Protein AF-A0A804RTF3-F1 (afdb_monomer_lite)

Sequence (160 aa):
MLAKKGEQFIDVPYVVKGMDVSFSGILSFIEAAAIEKLKNNECTPADLCYSLQETIFAMLVEITERAMAHCDSKDVLIVGGVGCNEHNGAMIAYTGLLAYAHGMTTPLEESTFTQRFRTDEVHAIWREKEMPVLNNTHSDAIAEVSIDEASMATPIVIDY

pLDDT: mean 78.48, std 22.34, range [24.78, 96.56]

Radius of gyration: 22.58 Å; chains: 1; bounding box: 49×61×54 Å

Foldseek 3Di:
DLLVPADDADDFDQADDQLDGDDPVRVVVLVVCCVPCVVVVVGDPNNSVNNVVVSVLVNVLVSVVSLCVVLVNPDDDQDDPCSPPPVSVVSNVVVNVVCVVVPDDDDPVRDDDDPPDDPVPDPPPVVDPPDPPPDDDDDDDDDDDDPPDPDDDDDDDDDD

Secondary structure (DSSP, 8-state):
-GGGG----------EETTEE--HHHHHHHHHHHHHHHHTTSS-HHHHHHHHHHHHHHHHHHHHHHHHHHHT-------HHHHT-HHHHHHHHHHHHHHHHTT----TTT----TT--GGGS--GGG---------------------------------

Organism: Zea mays (NCBI:txid4577)

Structure (mmCIF, N/CA/C/O backbone):
data_AF-A0A804RTF3-F1
#
_entry.id   AF-A0A804RTF3-F1
#
loop_
_atom_site.group_PDB
_atom_site.id
_atom_site.type_symbol
_atom_site.label_atom_id
_atom_site.label_alt_id
_atom_site.label_comp_id
_atom_site.label_asym_id
_atom_site.label_entity_id
_atom_site.label_seq_id
_atom_site.pdbx_PDB_ins_code
_atom_site.Cartn_x
_atom_site.Cartn_y
_atom_site.Cartn_z
_atom_site.occupancy
_atom_site.B_iso_or_equiv
_atom_site.auth_seq_id
_atom_site.auth_comp_id
_atom_site.auth_asym_id
_atom_site.auth_atom_id
_atom_site.pdbx_PDB_model_num
ATOM 1 N N . MET A 1 1 ? 1.009 -2.766 17.269 1.00 80.62 1 MET A N 1
ATOM 2 C CA . MET A 1 1 ? -0.013 -2.577 16.216 1.00 80.62 1 MET A CA 1
ATOM 3 C C . MET A 1 1 ? -0.962 -3.769 16.254 1.00 80.62 1 MET A C 1
ATOM 5 O O . MET A 1 1 ? -0.460 -4.880 16.367 1.00 80.62 1 MET A O 1
ATOM 9 N N . LEU A 1 2 ? -2.285 -3.556 16.248 1.00 90.81 2 LEU A N 1
ATOM 10 C CA . LEU A 1 2 ? -3.283 -4.634 16.391 1.00 90.81 2 LEU A CA 1
ATOM 11 C C . LEU A 1 2 ? -3.264 -5.611 15.204 1.00 90.81 2 LEU A C 1
ATOM 13 O O . LEU A 1 2 ? -3.353 -6.812 15.420 1.00 90.81 2 LEU A O 1
ATOM 17 N N . ALA A 1 3 ? -3.034 -5.094 13.995 1.00 92.38 3 ALA A N 1
ATOM 18 C CA . ALA A 1 3 ? -2.920 -5.868 12.760 1.00 92.38 3 ALA A CA 1
ATOM 19 C C . ALA A 1 3 ? -1.884 -7.009 12.821 1.00 92.38 3 ALA A C 1
ATOM 21 O O . ALA A 1 3 ? -2.111 -8.062 12.249 1.00 92.38 3 ALA A O 1
ATOM 22 N N . LYS A 1 4 ? -0.801 -6.871 13.606 1.00 93.00 4 LYS A N 1
ATOM 23 C CA . LYS A 1 4 ? 0.202 -7.943 13.795 1.00 93.00 4 LYS A CA 1
ATOM 24 C C . LYS A 1 4 ? -0.354 -9.210 14.474 1.00 93.00 4 LYS A C 1
ATOM 26 O O . LYS A 1 4 ? 0.358 -10.200 14.559 1.00 93.00 4 LYS A O 1
ATOM 31 N N . LYS A 1 5 ? -1.564 -9.151 15.039 1.00 95.12 5 LYS A N 1
ATOM 32 C CA . LYS A 1 5 ? -2.253 -10.288 15.669 1.00 95.12 5 LYS A CA 1
ATOM 33 C C . LYS A 1 5 ? -3.339 -10.895 14.773 1.00 95.12 5 LYS A C 1
ATOM 35 O O . LYS A 1 5 ? -4.014 -11.806 15.233 1.00 95.12 5 LYS A O 1
ATOM 40 N N . GLY A 1 6 ? -3.568 -10.337 13.582 1.00 93.69 6 GLY A N 1
ATOM 41 C CA . GLY A 1 6 ? 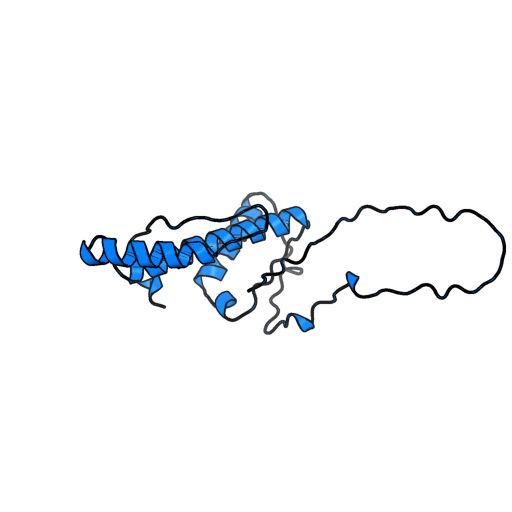-4.490 -10.922 12.615 1.00 93.69 6 GLY A CA 1
ATOM 42 C C . GLY A 1 6 ? -3.879 -12.178 12.003 1.00 93.69 6 GLY A C 1
ATOM 43 O O . GLY A 1 6 ? -2.676 -12.224 11.752 1.00 93.69 6 GLY A O 1
ATOM 44 N N . GLU A 1 7 ? -4.707 -13.189 11.794 1.00 93.69 7 GLU A N 1
ATOM 45 C CA . GLU A 1 7 ? -4.335 -14.486 11.218 1.00 93.69 7 GLU A CA 1
ATOM 46 C C . GLU A 1 7 ? -5.136 -14.779 9.945 1.00 93.69 7 GLU A C 1
ATOM 48 O O . GLU A 1 7 ? -4.680 -15.523 9.077 1.00 93.69 7 GLU A O 1
ATOM 53 N N . GLN A 1 8 ? -6.321 -14.177 9.814 1.00 93.81 8 GLN A N 1
ATOM 54 C CA . GLN A 1 8 ? -7.202 -14.343 8.669 1.00 93.81 8 GLN A CA 1
ATOM 55 C C . GLN A 1 8 ? -7.246 -13.069 7.824 1.00 93.81 8 GLN A C 1
ATOM 57 O O . GLN A 1 8 ? -7.522 -11.978 8.324 1.00 93.81 8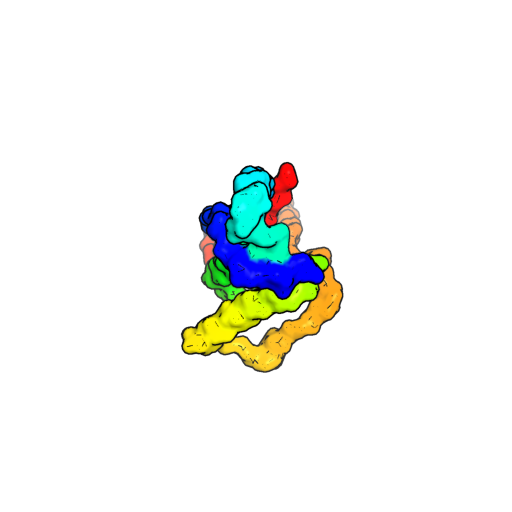 GLN A O 1
ATOM 62 N N . PHE A 1 9 ? -7.028 -13.225 6.518 1.00 95.50 9 PHE A N 1
ATOM 63 C CA . PHE A 1 9 ? -7.283 -12.172 5.543 1.00 95.50 9 PHE A CA 1
ATOM 64 C C . PHE A 1 9 ? -8.757 -12.187 5.116 1.00 95.50 9 PHE A C 1
ATOM 66 O O . PHE A 1 9 ? -9.309 -13.236 4.780 1.00 95.50 9 PHE A O 1
ATOM 73 N N . ILE A 1 10 ? -9.385 -11.018 5.137 1.00 93.62 10 ILE A N 1
ATOM 74 C CA . ILE A 1 10 ? -10.760 -10.758 4.718 1.00 93.62 10 ILE A CA 1
ATOM 75 C C . ILE A 1 10 ? -10.679 -9.864 3.488 1.00 93.62 10 ILE A C 1
ATOM 77 O O . ILE A 1 10 ? -10.020 -8.830 3.529 1.00 93.62 10 ILE A O 1
ATOM 81 N N . ASP A 1 11 ? -11.383 -10.222 2.420 1.00 94.75 11 ASP A N 1
ATOM 82 C CA . ASP A 1 11 ? -11.388 -9.405 1.210 1.00 94.75 11 ASP A CA 1
ATOM 83 C C . ASP A 1 11 ? -11.969 -8.013 1.496 1.00 94.75 11 ASP A C 1
ATOM 85 O O . ASP A 1 11 ? -13.125 -7.863 1.904 1.00 94.75 11 ASP A O 1
ATOM 89 N N . VAL A 1 12 ? -11.147 -6.987 1.283 1.00 95.44 12 VAL A N 1
ATOM 90 C CA . VAL A 1 12 ? -11.504 -5.569 1.387 1.00 95.44 12 VAL A CA 1
ATOM 91 C C . VAL A 1 12 ? -11.510 -4.974 -0.029 1.00 95.44 12 VAL A C 1
ATOM 93 O O . VAL A 1 12 ? -10.686 -5.377 -0.852 1.00 95.44 12 VAL A O 1
ATOM 96 N N . PRO A 1 13 ? -12.412 -4.025 -0.358 1.00 95.38 13 PRO A N 1
ATOM 97 C CA . PRO A 1 13 ? -12.447 -3.393 -1.670 1.00 95.38 13 PRO A CA 1
ATOM 98 C C . PRO A 1 13 ? -11.086 -2.836 -2.088 1.00 95.38 13 PRO A C 1
ATOM 100 O O . PRO A 1 13 ? -10.514 -1.981 -1.414 1.00 95.38 13 PRO A O 1
ATOM 103 N N . TYR A 1 14 ? -10.611 -3.303 -3.238 1.00 95.94 14 TYR A N 1
ATOM 104 C CA . TYR A 1 14 ? -9.367 -2.862 -3.849 1.00 95.94 14 TYR A CA 1
ATOM 105 C C . TYR A 1 14 ? -9.673 -1.779 -4.887 1.00 95.94 14 TYR A C 1
ATOM 107 O O . TYR A 1 14 ? -10.187 -2.073 -5.969 1.00 95.94 14 TYR A O 1
ATOM 115 N N . VAL A 1 15 ? -9.438 -0.511 -4.542 1.00 93.62 15 VAL A N 1
ATOM 116 C CA . VAL A 1 15 ? -9.906 0.636 -5.337 1.00 93.62 15 VAL A CA 1
ATOM 117 C C . VAL A 1 15 ? -8.729 1.439 -5.881 1.00 93.62 15 VAL A C 1
ATOM 119 O O . VAL A 1 15 ? -8.432 2.532 -5.400 1.00 93.62 15 VAL A O 1
ATOM 122 N N . VAL A 1 16 ? -8.093 0.890 -6.918 1.00 95.56 16 VAL A N 1
ATOM 123 C CA . VAL A 1 16 ? -7.020 1.543 -7.683 1.00 95.56 16 VAL A CA 1
ATOM 124 C C . VAL A 1 16 ? -7.503 1.845 -9.098 1.00 95.56 16 VAL A C 1
ATOM 126 O O . VAL A 1 16 ? -8.046 0.977 -9.785 1.00 95.56 16 VAL A O 1
ATOM 129 N N . LYS A 1 17 ? -7.310 3.088 -9.549 1.00 93.38 17 LYS A N 1
ATOM 130 C CA . LYS A 1 17 ? -7.628 3.539 -10.911 1.00 93.38 17 LYS A CA 1
ATOM 131 C C . LYS A 1 17 ? -6.452 4.316 -11.489 1.00 93.38 17 LYS A C 1
ATOM 133 O O . LYS A 1 17 ? -6.321 5.520 -11.290 1.00 93.38 17 LYS A O 1
ATOM 138 N N . GLY A 1 18 ? -5.596 3.625 -12.237 1.00 92.06 18 GLY A N 1
ATOM 139 C CA . GLY A 1 18 ? -4.357 4.217 -12.740 1.00 92.06 18 GLY A CA 1
ATOM 140 C C . GLY A 1 18 ? -3.418 4.541 -11.579 1.00 92.06 18 GLY A C 1
ATOM 141 O O . GLY A 1 18 ? -2.942 3.625 -10.915 1.00 92.06 18 GLY A O 1
ATOM 142 N N . MET A 1 19 ? -3.187 5.832 -11.340 1.00 92.62 19 MET A N 1
ATOM 143 C CA . MET A 1 19 ? -2.375 6.344 -10.226 1.00 92.62 19 MET A CA 1
ATOM 144 C C . MET A 1 19 ? -3.218 6.841 -9.040 1.00 92.62 19 MET A C 1
ATOM 146 O O . MET A 1 19 ? -2.662 7.337 -8.068 1.00 92.62 19 MET A O 1
ATOM 150 N N . ASP A 1 20 ? -4.546 6.728 -9.117 1.00 93.88 20 ASP A N 1
ATOM 151 C CA . ASP A 1 20 ? -5.472 7.191 -8.082 1.00 93.88 20 ASP A CA 1
ATOM 152 C C . ASP A 1 20 ? -5.944 6.043 -7.170 1.00 93.88 20 ASP A C 1
ATOM 154 O O . ASP A 1 20 ? -6.177 4.920 -7.634 1.00 93.88 20 ASP A O 1
ATOM 158 N N . VAL A 1 21 ? -6.119 6.344 -5.878 1.00 93.06 21 VAL A N 1
ATOM 159 C CA . VAL A 1 21 ? -6.628 5.437 -4.832 1.00 93.06 21 VAL A CA 1
ATOM 160 C C . VAL A 1 21 ? -7.783 6.071 -4.080 1.00 93.06 21 VAL A C 1
ATOM 162 O O . VAL A 1 21 ? -7.721 7.231 -3.683 1.00 93.06 21 VAL A O 1
ATOM 165 N N . SER A 1 22 ? -8.809 5.273 -3.780 1.00 92.31 22 SER A N 1
ATOM 166 C CA . SER A 1 22 ? -9.940 5.724 -2.966 1.00 92.31 22 SER A CA 1
ATOM 167 C C . SER A 1 22 ? -10.048 4.951 -1.656 1.00 92.31 22 SER A C 1
ATOM 169 O O . SER A 1 22 ? -10.302 3.748 -1.644 1.00 92.31 22 SER A O 1
ATOM 171 N N . PHE A 1 23 ? -9.915 5.665 -0.537 1.00 90.50 23 PHE A N 1
ATOM 172 C CA . PHE A 1 23 ? -10.024 5.085 0.807 1.00 90.50 23 PHE A CA 1
ATOM 173 C C . PHE A 1 23 ? -11.398 5.284 1.460 1.00 90.50 23 PHE A C 1
ATOM 175 O O . PHE A 1 23 ? -11.735 4.574 2.406 1.00 90.50 23 PHE A O 1
ATOM 182 N N . SER A 1 24 ? -12.214 6.224 0.972 1.00 87.94 24 SER A N 1
ATOM 183 C CA . SER A 1 24 ? -13.469 6.618 1.631 1.00 87.94 24 SER A CA 1
ATOM 184 C C . SER A 1 24 ? -14.474 5.465 1.733 1.00 87.94 24 SER A C 1
ATOM 186 O O . SER A 1 24 ? -15.055 5.242 2.792 1.00 87.94 24 SER A O 1
ATOM 188 N N . GLY A 1 25 ? -14.628 4.674 0.667 1.00 89.69 25 GLY A N 1
ATOM 189 C CA . GLY A 1 25 ? -15.523 3.512 0.655 1.00 89.69 25 GLY A CA 1
ATOM 190 C C . GLY A 1 25 ? -15.022 2.323 1.481 1.00 89.69 25 GLY A C 1
ATOM 191 O O . GLY A 1 25 ? -15.822 1.487 1.903 1.00 89.69 25 GLY A O 1
ATOM 192 N N . ILE A 1 26 ? -13.715 2.251 1.746 1.00 92.81 26 ILE A N 1
ATOM 193 C CA . ILE A 1 26 ? -13.099 1.133 2.470 1.00 92.81 26 ILE A CA 1
ATOM 194 C C . ILE A 1 26 ? -13.488 1.167 3.947 1.00 92.81 26 ILE A C 1
ATOM 196 O O . ILE A 1 26 ? -13.816 0.127 4.515 1.00 92.81 26 ILE A O 1
ATOM 200 N N . LEU A 1 27 ? -13.516 2.355 4.561 1.00 89.81 27 LEU A N 1
ATOM 201 C CA . LEU A 1 27 ? -13.933 2.492 5.955 1.00 89.81 27 LEU A CA 1
ATOM 202 C C . LEU A 1 27 ? -15.380 2.024 6.146 1.00 89.81 27 LEU A C 1
ATOM 204 O O . LEU A 1 27 ? -15.640 1.185 7.003 1.00 89.81 27 LEU A O 1
ATOM 208 N N . SER A 1 28 ? -16.303 2.497 5.302 1.00 93.31 28 SER A N 1
ATOM 209 C CA . SER A 1 28 ? -17.712 2.091 5.369 1.00 93.31 28 SER A CA 1
ATOM 210 C C . SER A 1 28 ? -17.897 0.589 5.144 1.00 93.31 28 SER A C 1
ATOM 212 O O . SER A 1 28 ? -18.715 -0.038 5.816 1.00 93.31 28 SER A O 1
ATOM 214 N N . PHE A 1 29 ? -17.120 -0.004 4.233 1.00 93.69 29 PHE A N 1
ATOM 215 C CA . PHE A 1 29 ? -17.116 -1.451 4.034 1.00 93.69 29 PHE A CA 1
ATOM 216 C C . PHE A 1 29 ? -16.671 -2.194 5.298 1.00 93.69 29 PHE A C 1
ATOM 218 O O . PHE A 1 29 ? -17.338 -3.134 5.725 1.00 93.69 29 PHE A O 1
ATOM 225 N N . ILE A 1 30 ? -15.575 -1.761 5.923 1.00 93.94 30 ILE A N 1
ATOM 226 C CA . ILE A 1 30 ? -15.041 -2.406 7.127 1.00 93.94 30 ILE A CA 1
ATOM 227 C C . ILE A 1 30 ? -15.990 -2.260 8.306 1.00 93.94 30 ILE A C 1
ATOM 229 O O . ILE A 1 30 ? -16.164 -3.218 9.049 1.00 93.94 30 ILE A O 1
ATOM 233 N N . GLU A 1 31 ? -16.625 -1.105 8.482 1.00 92.56 31 GLU A N 1
ATOM 234 C CA . GLU A 1 31 ? -17.621 -0.909 9.537 1.00 92.56 31 GLU A CA 1
ATOM 235 C C . GLU A 1 31 ? -18.812 -1.859 9.366 1.00 92.56 31 GLU A C 1
ATOM 237 O O . GLU A 1 31 ? -19.223 -2.517 10.327 1.00 92.56 31 GLU A O 1
ATOM 242 N N . ALA A 1 32 ? -19.327 -1.996 8.140 1.00 93.06 32 ALA A N 1
ATOM 243 C CA . ALA A 1 32 ? -20.397 -2.942 7.836 1.00 93.06 32 ALA A CA 1
ATOM 244 C C . ALA A 1 32 ? -19.955 -4.396 8.080 1.00 93.06 32 ALA A C 1
ATOM 246 O O . ALA A 1 32 ? -20.642 -5.142 8.784 1.00 93.06 32 ALA A O 1
ATOM 247 N N . ALA A 1 33 ? -18.776 -4.774 7.577 1.00 91.25 33 ALA A N 1
ATOM 248 C CA . ALA A 1 33 ? -18.202 -6.103 7.760 1.00 91.25 33 ALA A CA 1
ATOM 249 C C . ALA A 1 33 ? -17.941 -6.417 9.241 1.00 91.25 33 ALA A C 1
ATOM 251 O O . ALA A 1 33 ? -18.208 -7.529 9.688 1.00 91.25 33 ALA A O 1
ATOM 252 N N . ALA A 1 34 ? -17.479 -5.445 10.030 1.00 93.69 34 ALA A N 1
ATOM 253 C CA . ALA A 1 34 ? -17.237 -5.608 11.457 1.00 93.69 34 ALA A CA 1
ATOM 254 C C . ALA A 1 34 ? -18.533 -5.916 12.217 1.00 93.69 34 ALA A C 1
ATOM 256 O O . ALA A 1 34 ? -18.550 -6.802 13.068 1.00 93.69 34 ALA A O 1
ATOM 257 N N . ILE A 1 35 ? -19.634 -5.226 11.903 1.00 93.31 35 ILE A N 1
ATOM 258 C CA . ILE A 1 35 ? -20.924 -5.452 12.571 1.00 93.31 35 ILE A CA 1
ATOM 259 C C . ILE A 1 35 ? -21.441 -6.870 12.317 1.00 93.31 35 ILE A C 1
ATOM 261 O O . ILE A 1 35 ? -21.991 -7.479 13.233 1.00 93.31 35 ILE A O 1
ATOM 265 N N . GLU A 1 36 ? -21.299 -7.383 11.098 1.00 92.19 36 GLU A N 1
ATOM 266 C CA . GLU A 1 36 ? -21.771 -8.717 10.721 1.00 92.19 36 GLU A CA 1
ATOM 267 C C . GLU A 1 36 ? -20.817 -9.815 11.216 1.00 92.19 36 GLU A C 1
ATOM 269 O O . GLU A 1 36 ? -21.208 -10.691 11.992 1.00 92.19 36 GLU A O 1
ATOM 274 N N . LYS A 1 37 ? -19.537 -9.728 10.843 1.00 92.69 37 LYS A N 1
ATOM 275 C CA . LYS A 1 37 ? -18.553 -10.795 11.055 1.00 92.69 37 LYS A CA 1
ATOM 276 C C . LYS A 1 37 ? -18.104 -10.932 12.503 1.00 92.69 37 LYS A C 1
ATOM 278 O O . LYS A 1 37 ? -17.910 -12.055 12.964 1.00 92.69 37 LYS A O 1
ATOM 283 N N . LEU A 1 38 ? -17.995 -9.829 13.254 1.00 93.00 38 LEU A N 1
ATOM 284 C CA . LEU A 1 38 ? -17.659 -9.914 14.682 1.00 93.00 38 LEU A CA 1
ATOM 285 C C . LEU A 1 38 ? -18.817 -10.505 15.493 1.00 93.00 38 LEU A C 1
ATOM 287 O O . LEU A 1 38 ? -18.575 -11.226 16.456 1.00 93.00 38 LEU A O 1
ATOM 291 N N . LYS A 1 39 ? -20.077 -10.248 15.106 1.00 92.62 39 LYS A N 1
ATOM 292 C CA . LYS A 1 39 ? -21.243 -10.862 15.768 1.00 92.62 39 LYS A CA 1
ATOM 293 C C . LYS A 1 39 ? -21.304 -12.364 15.532 1.00 92.62 39 LYS A C 1
ATOM 295 O O . LYS A 1 39 ? -21.623 -13.108 16.457 1.00 92.62 39 LYS A O 1
ATOM 300 N N . ASN A 1 40 ? -20.972 -12.798 14.321 1.00 92.88 40 ASN A N 1
ATOM 301 C CA . ASN A 1 40 ? -20.951 -14.212 13.962 1.00 92.88 40 ASN A CA 1
ATOM 302 C C . ASN A 1 40 ? -19.676 -14.937 14.437 1.00 92.88 40 ASN A C 1
ATOM 304 O O . ASN A 1 40 ? -19.567 -16.144 14.242 1.00 92.88 40 ASN A O 1
ATOM 308 N N . ASN A 1 41 ? -18.728 -14.232 15.076 1.00 90.44 41 ASN A N 1
ATOM 309 C CA . ASN A 1 41 ? -17.381 -14.726 15.402 1.00 90.44 41 ASN A CA 1
ATOM 310 C C . ASN A 1 41 ? -16.650 -15.321 14.184 1.00 90.44 41 ASN A C 1
ATOM 312 O O . ASN A 1 41 ? -15.866 -16.258 14.318 1.00 90.44 41 ASN A O 1
ATOM 316 N N . GLU A 1 42 ? -16.919 -14.786 12.993 1.00 92.56 42 GLU A N 1
ATOM 317 C CA . GLU A 1 42 ? -16.253 -15.206 11.758 1.00 92.56 42 GLU A CA 1
ATOM 318 C C . GLU A 1 42 ? -14.830 -14.663 11.670 1.00 92.56 42 GLU A C 1
ATOM 320 O O . GLU A 1 42 ? -13.978 -15.298 11.061 1.00 92.56 42 GLU A O 1
ATOM 325 N N . CYS A 1 43 ? -14.583 -13.498 12.272 1.00 92.94 43 CYS A N 1
ATOM 326 C CA . CYS A 1 43 ? -13.270 -12.877 12.324 1.00 92.94 43 CYS A CA 1
ATOM 327 C C . CYS A 1 43 ? -13.052 -12.132 13.641 1.00 92.94 43 CYS A C 1
ATOM 329 O O . CYS A 1 43 ? -13.991 -11.856 14.393 1.00 92.94 43 CYS A O 1
ATOM 331 N N . THR A 1 44 ? -11.805 -11.756 13.908 1.00 94.75 44 THR A N 1
ATOM 332 C CA . THR A 1 44 ? -11.433 -10.899 15.033 1.00 94.75 44 THR A CA 1
ATOM 333 C C . THR A 1 44 ? -11.255 -9.440 14.590 1.00 94.75 44 THR A C 1
ATOM 335 O O . THR A 1 44 ? -11.048 -9.154 13.408 1.00 94.75 44 THR A O 1
ATOM 338 N N . PRO A 1 45 ? -11.263 -8.469 15.524 1.00 94.62 45 PRO A N 1
ATOM 339 C CA . PRO A 1 45 ? -10.882 -7.093 15.203 1.00 94.62 45 PRO A CA 1
ATOM 340 C C . PRO A 1 45 ? -9.449 -6.976 14.661 1.00 94.62 45 PRO A C 1
ATOM 342 O O . PRO A 1 45 ? -9.146 -6.055 13.907 1.00 94.62 45 PRO A O 1
ATOM 345 N N . ALA A 1 46 ? -8.561 -7.903 15.040 1.00 96.31 46 ALA A N 1
ATOM 346 C CA . ALA A 1 46 ? -7.193 -7.929 14.542 1.00 96.31 46 ALA A CA 1
ATOM 347 C C . ALA A 1 46 ? -7.124 -8.352 13.071 1.00 96.31 46 ALA A C 1
ATOM 349 O O . ALA A 1 46 ? -6.375 -7.729 12.322 1.00 96.31 46 ALA A O 1
ATOM 350 N N . ASP A 1 47 ? -7.951 -9.314 12.653 1.00 96.56 47 ASP A N 1
ATOM 351 C CA . ASP A 1 47 ? -8.074 -9.748 11.253 1.00 96.56 47 ASP A CA 1
ATOM 352 C C . ASP A 1 47 ? -8.570 -8.615 10.353 1.00 96.56 47 ASP A C 1
ATOM 354 O O . ASP A 1 47 ? -8.035 -8.400 9.268 1.00 96.56 47 ASP A O 1
ATOM 358 N N . LEU A 1 48 ? -9.533 -7.817 10.828 1.00 95.19 48 LEU A N 1
ATOM 359 C CA . LEU A 1 48 ? -10.008 -6.634 10.101 1.00 95.19 48 LEU A CA 1
ATOM 360 C C . LEU A 1 48 ? -8.894 -5.593 9.926 1.00 95.19 48 LEU A C 1
ATOM 362 O O . LEU A 1 48 ? -8.699 -5.075 8.829 1.00 95.19 48 LEU A O 1
ATOM 366 N N . CYS A 1 49 ? -8.134 -5.299 10.988 1.00 95.25 49 CYS A N 1
ATOM 367 C CA . CYS A 1 49 ? -7.000 -4.377 10.900 1.00 95.25 49 CYS A CA 1
ATOM 368 C C . CYS A 1 49 ? -5.876 -4.904 10.000 1.00 95.25 49 CYS A C 1
ATOM 370 O O . CYS A 1 49 ? -5.259 -4.110 9.296 1.00 95.25 49 CYS A O 1
ATOM 372 N N . TYR A 1 50 ? -5.603 -6.208 10.045 1.00 95.94 50 TYR A N 1
ATOM 373 C CA . TYR A 1 50 ? -4.637 -6.873 9.175 1.00 95.94 50 TYR A CA 1
ATOM 374 C C . TYR A 1 50 ? -5.057 -6.748 7.712 1.00 95.94 50 TYR A C 1
ATOM 376 O O . TYR A 1 50 ? -4.334 -6.170 6.910 1.00 95.94 50 TYR A O 1
ATOM 384 N N . SER A 1 51 ? -6.280 -7.158 7.396 1.00 96.25 51 SER A N 1
ATOM 385 C CA . SER A 1 51 ? -6.827 -7.123 6.038 1.00 96.25 51 SE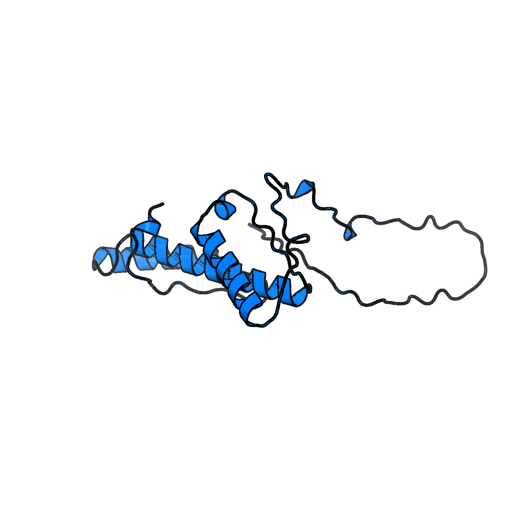R A CA 1
ATOM 386 C C . SER A 1 51 ? -6.845 -5.713 5.447 1.00 96.25 51 SER A C 1
ATOM 388 O O . SER A 1 51 ? -6.467 -5.511 4.294 1.00 96.25 51 SER A O 1
ATOM 390 N N . LEU A 1 52 ? -7.222 -4.718 6.257 1.00 95.25 52 LEU A N 1
ATOM 391 C CA . LEU A 1 52 ? -7.150 -3.306 5.884 1.00 95.25 52 LEU A CA 1
ATOM 392 C C . LEU A 1 52 ? -5.717 -2.870 5.572 1.00 95.25 52 LEU A C 1
ATOM 394 O O . LEU A 1 52 ? -5.482 -2.216 4.560 1.00 95.25 52 LEU A O 1
ATOM 398 N N . GLN A 1 53 ? -4.769 -3.211 6.448 1.00 94.50 53 GLN A N 1
ATOM 399 C CA . GLN A 1 53 ? -3.369 -2.835 6.295 1.00 94.50 53 GLN A CA 1
ATOM 400 C C . GLN A 1 53 ? -2.763 -3.445 5.027 1.00 94.50 53 GLN A C 1
ATOM 402 O O . GLN A 1 53 ? -2.179 -2.706 4.238 1.00 94.50 53 GLN A O 1
ATOM 407 N N . GLU A 1 54 ? -2.940 -4.751 4.818 1.00 95.50 54 GLU A N 1
ATOM 408 C CA . GLU A 1 54 ? -2.449 -5.449 3.626 1.00 95.50 54 GLU A CA 1
ATOM 409 C C . GLU A 1 54 ? -3.041 -4.852 2.353 1.00 95.50 54 GLU A C 1
ATOM 411 O O . GLU A 1 54 ? -2.311 -4.558 1.412 1.00 95.50 54 GLU A O 1
ATOM 416 N N . THR A 1 55 ? -4.356 -4.613 2.340 1.00 95.56 55 THR A N 1
ATOM 417 C CA . THR A 1 55 ? -5.044 -4.064 1.167 1.00 95.56 55 THR A CA 1
ATOM 418 C C . THR A 1 55 ? -4.549 -2.654 0.854 1.00 95.56 55 THR A C 1
ATOM 420 O O . THR A 1 55 ? -4.216 -2.360 -0.290 1.00 95.56 55 THR A O 1
ATOM 423 N N . ILE A 1 56 ? -4.436 -1.779 1.862 1.00 95.12 56 ILE A N 1
ATOM 424 C CA . ILE A 1 56 ? -3.939 -0.411 1.663 1.00 95.12 56 ILE A CA 1
ATOM 425 C C . ILE A 1 56 ? -2.495 -0.413 1.178 1.00 95.12 56 ILE A C 1
ATOM 427 O O . ILE A 1 56 ? -2.177 0.292 0.225 1.00 95.12 56 ILE A O 1
ATOM 431 N N . PHE A 1 57 ? -1.613 -1.182 1.812 1.00 95.06 57 PHE A N 1
ATOM 432 C CA . PHE A 1 57 ? -0.210 -1.198 1.413 1.00 95.06 57 PHE A CA 1
ATOM 433 C C . PHE A 1 57 ? -0.011 -1.838 0.045 1.00 95.06 57 PHE A C 1
ATOM 435 O O . PHE A 1 57 ? 0.791 -1.321 -0.724 1.00 95.06 57 PHE A O 1
ATOM 442 N N . ALA A 1 58 ? -0.780 -2.869 -0.307 1.00 96.06 58 ALA A N 1
ATOM 443 C CA . ALA A 1 58 ? -0.781 -3.423 -1.655 1.00 96.06 58 ALA A CA 1
ATOM 444 C C . ALA A 1 58 ? -1.163 -2.357 -2.694 1.00 96.06 58 ALA A C 1
ATOM 446 O O . ALA A 1 58 ? -0.405 -2.146 -3.634 1.00 96.06 58 ALA A O 1
ATOM 447 N N . MET A 1 59 ? -2.244 -1.597 -2.470 1.00 95.62 59 MET A N 1
ATOM 448 C CA . MET A 1 59 ? -2.634 -0.499 -3.368 1.00 95.62 59 MET A CA 1
ATOM 449 C C . MET A 1 59 ? -1.537 0.570 -3.510 1.00 95.62 59 MET A C 1
ATOM 451 O O . MET A 1 59 ? -1.295 1.074 -4.606 1.00 95.62 59 MET A O 1
ATOM 455 N N . LEU A 1 60 ? -0.854 0.918 -2.413 1.00 93.69 60 LEU A N 1
ATOM 456 C CA . LEU A 1 60 ? 0.238 1.897 -2.432 1.00 93.69 60 LEU A CA 1
ATOM 457 C C . LEU A 1 60 ? 1.471 1.376 -3.174 1.00 93.69 60 LEU A C 1
ATOM 459 O O . LEU A 1 60 ? 2.064 2.120 -3.953 1.00 93.69 60 LEU A O 1
ATOM 463 N N . VAL A 1 61 ? 1.855 0.120 -2.945 1.00 94.81 61 VAL A N 1
ATOM 464 C CA . VAL A 1 61 ? 2.955 -0.547 -3.655 1.00 94.81 61 VAL A CA 1
ATOM 465 C C . VAL A 1 61 ? 2.647 -0.599 -5.149 1.00 94.81 61 VAL A C 1
ATOM 467 O O . VAL A 1 61 ? 3.501 -0.240 -5.949 1.00 94.81 61 VAL A O 1
ATOM 470 N N . GLU A 1 62 ? 1.412 -0.940 -5.513 1.00 95.06 62 GLU A N 1
ATOM 471 C CA . GLU A 1 62 ? 0.946 -1.048 -6.897 1.00 95.06 62 GLU A CA 1
ATOM 472 C C . GLU A 1 62 ? 0.959 0.299 -7.647 1.00 95.06 62 GLU A C 1
ATOM 474 O O . GLU A 1 62 ? 1.324 0.399 -8.818 1.00 95.06 62 GLU A O 1
ATOM 479 N N . ILE A 1 63 ? 0.570 1.389 -6.987 1.00 95.69 63 ILE A N 1
ATOM 480 C CA . ILE A 1 63 ? 0.691 2.725 -7.587 1.00 95.69 63 ILE A CA 1
ATOM 481 C C . ILE A 1 63 ? 2.154 3.149 -7.667 1.00 95.69 63 ILE A C 1
ATOM 483 O O . ILE A 1 63 ? 2.567 3.763 -8.650 1.00 95.69 63 ILE A O 1
ATOM 487 N N . THR A 1 64 ? 2.945 2.808 -6.652 1.00 93.06 64 THR A N 1
ATOM 488 C CA . THR A 1 64 ? 4.366 3.146 -6.598 1.00 93.06 64 THR A CA 1
ATOM 489 C C . THR A 1 64 ? 5.131 2.457 -7.727 1.00 93.06 64 THR A C 1
ATOM 491 O O . THR A 1 64 ? 5.845 3.137 -8.457 1.00 93.06 64 THR A O 1
ATOM 494 N N . GLU A 1 65 ? 4.935 1.152 -7.946 1.00 92.12 65 GLU A N 1
ATOM 495 C CA . GLU A 1 65 ? 5.563 0.423 -9.060 1.00 92.12 65 GLU A CA 1
ATOM 496 C C . GLU A 1 65 ? 5.161 1.015 -10.418 1.00 92.12 65 GLU A C 1
ATOM 498 O O . GLU A 1 65 ? 6.005 1.166 -11.302 1.00 92.12 65 GLU A O 1
ATOM 503 N N . ARG A 1 66 ? 3.896 1.427 -10.580 1.00 93.75 66 ARG A N 1
ATOM 504 C CA . ARG A 1 66 ? 3.430 2.049 -11.824 1.00 93.75 66 ARG A CA 1
ATOM 505 C C . ARG A 1 66 ? 4.043 3.416 -12.044 1.00 93.75 66 ARG A C 1
ATOM 507 O O . ARG A 1 66 ? 4.432 3.723 -13.167 1.00 93.75 66 ARG A O 1
ATOM 514 N N . ALA A 1 67 ? 4.134 4.232 -10.999 1.00 92.31 67 ALA A N 1
ATOM 515 C CA . ALA A 1 67 ? 4.770 5.538 -11.073 1.00 92.31 67 ALA A CA 1
ATOM 516 C C . ALA A 1 67 ? 6.265 5.403 -11.394 1.00 92.31 67 ALA A C 1
ATOM 518 O O . ALA A 1 67 ? 6.765 6.121 -12.255 1.00 92.31 67 ALA A O 1
ATOM 519 N N . MET A 1 68 ? 6.960 4.442 -10.776 1.00 90.44 68 MET A N 1
ATOM 520 C CA . MET A 1 68 ? 8.354 4.134 -11.099 1.00 90.44 68 MET A CA 1
ATOM 521 C C . MET A 1 68 ? 8.517 3.730 -12.563 1.00 90.44 68 MET A C 1
ATOM 523 O O . MET A 1 68 ? 9.356 4.298 -13.253 1.00 90.44 68 MET A O 1
ATOM 527 N N . ALA A 1 69 ? 7.685 2.806 -13.050 1.00 89.94 69 ALA A N 1
ATOM 528 C CA . ALA A 1 69 ? 7.728 2.355 -14.437 1.00 89.94 69 ALA A CA 1
ATOM 529 C C . ALA A 1 69 ? 7.393 3.479 -15.432 1.00 89.94 69 ALA A C 1
ATOM 531 O O . ALA A 1 69 ? 7.959 3.529 -16.519 1.00 89.94 69 ALA A O 1
ATOM 532 N N . HIS A 1 70 ? 6.482 4.386 -15.072 1.00 90.88 70 HIS A N 1
ATOM 533 C CA . HIS A 1 70 ? 6.098 5.511 -15.923 1.00 90.88 70 HIS A CA 1
ATOM 534 C C . HIS A 1 70 ? 7.165 6.611 -15.976 1.00 90.88 70 HIS A C 1
ATOM 536 O O . HIS A 1 70 ? 7.374 7.206 -17.029 1.00 90.88 70 HIS A O 1
ATOM 542 N N . CYS A 1 71 ? 7.840 6.867 -14.856 1.00 87.44 71 CYS A N 1
ATOM 543 C CA . CYS A 1 71 ? 8.862 7.905 -14.735 1.00 87.44 71 CYS A CA 1
ATOM 544 C C . CYS A 1 71 ? 10.293 7.394 -14.984 1.00 87.44 71 CYS A C 1
ATOM 546 O O . CYS A 1 71 ? 11.230 8.161 -14.778 1.00 87.44 71 CYS A O 1
ATOM 548 N N . ASP A 1 72 ? 10.466 6.118 -15.350 1.00 86.88 72 ASP A N 1
ATOM 549 C CA . ASP A 1 72 ? 11.767 5.426 -15.411 1.00 86.88 72 ASP A CA 1
ATOM 550 C C . ASP A 1 72 ? 12.607 5.632 -14.128 1.00 86.88 72 ASP A C 1
ATOM 552 O O . ASP A 1 72 ? 13.825 5.816 -14.152 1.00 86.88 72 ASP A O 1
ATOM 556 N N . SER A 1 73 ? 11.930 5.655 -12.971 1.00 85.00 73 SER A N 1
ATOM 557 C CA . SER A 1 73 ? 12.568 5.868 -11.669 1.00 85.00 73 SER A CA 1
ATOM 558 C C . SER A 1 73 ? 13.041 4.548 -11.082 1.00 85.00 73 SER A C 1
ATOM 560 O O . SER A 1 73 ? 12.280 3.584 -10.997 1.00 85.00 73 SER A O 1
ATOM 562 N N . LYS A 1 74 ? 14.281 4.529 -10.594 1.00 83.25 74 LYS A N 1
ATOM 563 C CA . LYS A 1 74 ? 14.873 3.383 -9.882 1.00 83.25 74 LYS A CA 1
ATOM 564 C C . LYS A 1 74 ? 14.758 3.501 -8.367 1.00 83.25 74 LYS A C 1
ATOM 566 O O . LYS A 1 74 ? 14.917 2.508 -7.662 1.00 83.25 74 LYS A O 1
ATOM 571 N N . ASP A 1 75 ? 14.434 4.698 -7.889 1.00 84.75 75 ASP A N 1
ATOM 572 C CA . ASP A 1 75 ? 14.402 5.024 -6.474 1.00 84.75 75 ASP A CA 1
ATOM 573 C C . ASP A 1 75 ? 12.978 5.316 -6.014 1.00 84.75 75 ASP A C 1
ATOM 575 O O . ASP A 1 75 ? 12.184 5.968 -6.701 1.00 84.75 75 ASP A O 1
ATOM 579 N N . VAL A 1 76 ? 12.677 4.847 -4.805 1.00 85.94 76 VAL A N 1
ATOM 580 C CA . VAL A 1 76 ? 11.462 5.180 -4.062 1.00 85.94 76 VAL A CA 1
ATOM 581 C C . VAL A 1 76 ? 11.869 5.705 -2.708 1.00 85.94 76 VAL A C 1
ATOM 583 O O . VAL A 1 76 ? 12.568 5.044 -1.940 1.00 85.94 76 VAL A O 1
ATOM 586 N N . LEU A 1 77 ? 11.369 6.892 -2.391 1.00 84.75 77 LEU A N 1
ATOM 587 C CA . LEU A 1 77 ? 11.559 7.494 -1.090 1.00 84.75 77 LEU A CA 1
ATOM 588 C C . LEU A 1 77 ? 10.306 7.285 -0.232 1.00 84.75 77 LEU A C 1
ATOM 590 O O . LEU A 1 77 ? 9.266 7.902 -0.455 1.00 84.75 77 LEU A O 1
ATOM 594 N N . ILE A 1 78 ? 10.433 6.454 0.802 1.00 84.75 78 ILE A N 1
ATOM 595 C CA . ILE A 1 78 ? 9.374 6.232 1.788 1.00 84.75 78 ILE A CA 1
ATOM 596 C C . ILE A 1 78 ? 9.554 7.227 2.942 1.00 84.75 78 ILE A C 1
ATOM 598 O O . ILE A 1 78 ? 10.506 7.129 3.717 1.00 84.75 78 ILE A O 1
ATOM 602 N N . VAL A 1 79 ? 8.624 8.173 3.081 1.00 83.69 79 VAL A N 1
ATOM 603 C CA . VAL A 1 79 ? 8.630 9.183 4.156 1.00 83.69 79 VAL A CA 1
ATOM 604 C C . VAL A 1 79 ? 7.374 9.125 5.026 1.00 83.69 79 VAL A C 1
ATOM 606 O O . VAL A 1 79 ? 6.408 8.418 4.742 1.00 83.69 79 VAL A O 1
ATOM 609 N N . GLY A 1 80 ? 7.375 9.916 6.101 1.00 84.00 80 GLY A N 1
ATOM 610 C CA . GLY A 1 80 ? 6.220 10.104 6.977 1.00 84.00 80 GLY A CA 1
ATOM 611 C C . GLY A 1 80 ? 6.052 9.009 8.031 1.00 84.00 80 GLY A C 1
ATOM 612 O O . GLY A 1 80 ? 6.763 8.007 8.057 1.00 84.00 80 GLY A O 1
ATOM 613 N N . GLY A 1 81 ? 5.088 9.205 8.936 1.00 85.50 81 GLY A N 1
ATOM 614 C CA . GLY A 1 81 ? 4.879 8.300 10.073 1.00 85.50 81 GLY A CA 1
ATOM 615 C C . GLY A 1 81 ? 4.505 6.870 9.666 1.00 85.50 81 GLY A C 1
ATOM 616 O O . GLY A 1 81 ? 4.920 5.919 10.324 1.00 85.50 81 GLY A O 1
ATOM 617 N N . VAL A 1 82 ? 3.772 6.707 8.559 1.00 87.31 82 VAL A N 1
ATOM 618 C CA . VAL A 1 82 ? 3.402 5.386 8.015 1.00 87.31 82 VAL A CA 1
ATOM 619 C C . VAL A 1 82 ? 4.591 4.712 7.320 1.00 87.31 82 VAL A C 1
ATOM 621 O O . VAL A 1 82 ? 4.666 3.487 7.293 1.00 87.31 82 VAL A O 1
ATOM 624 N N . GLY A 1 83 ? 5.564 5.486 6.830 1.00 84.00 83 GLY A N 1
ATOM 625 C CA . GLY A 1 83 ? 6.813 4.967 6.272 1.00 84.00 83 GLY A CA 1
ATOM 626 C C . GLY A 1 83 ? 7.675 4.219 7.290 1.00 84.00 83 GLY A C 1
ATOM 627 O O . GLY A 1 83 ? 8.387 3.288 6.933 1.00 84.00 83 GLY A O 1
ATOM 628 N N . CYS A 1 84 ? 7.536 4.548 8.578 1.00 83.56 84 CYS A N 1
ATOM 629 C CA . CYS A 1 84 ? 8.176 3.819 9.675 1.00 83.56 84 CYS A CA 1
ATOM 630 C C . CYS A 1 84 ? 7.530 2.449 9.960 1.00 83.56 84 CYS A C 1
ATOM 632 O O . CYS A 1 84 ? 7.960 1.746 10.875 1.00 83.56 84 CYS A O 1
ATOM 634 N N . ASN A 1 85 ? 6.466 2.074 9.242 1.00 89.19 85 ASN A N 1
ATOM 635 C CA . ASN A 1 85 ? 5.843 0.769 9.386 1.00 89.19 85 ASN A CA 1
ATOM 636 C C . ASN A 1 85 ? 6.705 -0.298 8.700 1.00 89.19 85 ASN A C 1
ATOM 638 O O . ASN A 1 85 ? 6.788 -0.341 7.474 1.00 89.19 85 ASN A O 1
ATOM 642 N N . GLU A 1 86 ? 7.299 -1.180 9.506 1.00 90.06 86 GLU A N 1
ATOM 643 C CA . GLU A 1 86 ? 8.134 -2.303 9.053 1.00 90.06 86 GLU A CA 1
ATOM 644 C C . GLU A 1 86 ? 7.465 -3.130 7.949 1.00 90.06 86 GLU A C 1
ATOM 646 O O . GLU A 1 86 ? 8.140 -3.581 7.030 1.00 90.06 86 GLU A O 1
ATOM 651 N N . HIS A 1 87 ? 6.141 -3.299 8.017 1.00 92.81 87 HIS A N 1
ATOM 652 C CA . HIS A 1 87 ? 5.401 -4.093 7.041 1.00 92.81 87 HIS A CA 1
ATOM 653 C C . HIS A 1 87 ? 5.286 -3.394 5.685 1.00 92.81 87 HIS A C 1
ATOM 655 O O . HIS A 1 87 ? 5.549 -4.003 4.655 1.00 92.81 87 HIS A O 1
ATOM 661 N N . ASN A 1 88 ? 4.998 -2.088 5.684 1.00 90.25 88 ASN A N 1
ATOM 662 C CA . ASN A 1 88 ? 4.999 -1.279 4.461 1.00 90.25 88 ASN A CA 1
ATOM 663 C C . ASN A 1 88 ? 6.380 -1.318 3.787 1.00 90.25 88 ASN A C 1
ATOM 665 O O . ASN A 1 88 ? 6.504 -1.630 2.605 1.00 90.25 88 ASN A O 1
ATOM 669 N N . GLY A 1 89 ? 7.434 -1.070 4.574 1.00 91.19 89 GLY A N 1
ATOM 670 C CA . GLY A 1 89 ? 8.811 -1.132 4.088 1.00 91.19 89 GLY A CA 1
ATOM 671 C C . GLY A 1 89 ? 9.173 -2.506 3.518 1.00 91.19 89 GLY A C 1
ATOM 672 O O . GLY A 1 89 ? 9.811 -2.578 2.472 1.00 91.19 89 GLY A O 1
ATOM 673 N N . ALA A 1 90 ? 8.722 -3.592 4.153 1.00 93.62 90 ALA A N 1
ATOM 674 C CA . ALA A 1 90 ? 8.944 -4.950 3.664 1.00 93.62 90 ALA A CA 1
ATOM 675 C C . ALA A 1 90 ? 8.238 -5.226 2.325 1.00 93.62 90 ALA A C 1
ATOM 677 O O . ALA A 1 90 ? 8.839 -5.843 1.448 1.00 93.62 90 ALA A O 1
ATOM 678 N N . MET A 1 91 ? 7.003 -4.748 2.133 1.00 95.19 91 MET A N 1
ATOM 679 C CA . MET A 1 91 ? 6.277 -4.915 0.865 1.00 95.19 91 MET A CA 1
ATOM 680 C C . MET A 1 91 ? 6.941 -4.143 -0.286 1.00 95.19 91 MET A C 1
ATOM 682 O O . MET A 1 91 ? 7.093 -4.674 -1.389 1.00 95.19 91 MET A O 1
ATOM 686 N N . ILE A 1 92 ? 7.420 -2.924 -0.021 1.00 93.25 92 ILE A N 1
ATOM 687 C CA . ILE A 1 92 ? 8.201 -2.159 -1.004 1.00 93.25 92 ILE A CA 1
ATOM 688 C C . ILE A 1 92 ? 9.529 -2.869 -1.309 1.00 93.25 92 ILE A C 1
ATOM 690 O O . ILE A 1 92 ? 9.881 -3.049 -2.473 1.00 93.25 92 ILE A O 1
ATOM 694 N N . ALA A 1 93 ? 10.241 -3.349 -0.285 1.00 91.81 93 ALA A N 1
ATOM 695 C CA . ALA A 1 93 ? 11.494 -4.083 -0.467 1.00 91.81 93 ALA A CA 1
ATOM 696 C C . ALA A 1 93 ? 11.306 -5.383 -1.267 1.00 91.81 93 ALA A C 1
ATOM 698 O O . ALA A 1 93 ? 12.148 -5.720 -2.099 1.00 91.81 93 ALA A O 1
ATOM 699 N N . TYR A 1 94 ? 10.194 -6.095 -1.062 1.00 94.25 94 TYR A N 1
ATOM 700 C CA . TYR A 1 94 ? 9.847 -7.279 -1.848 1.00 94.25 94 TYR A CA 1
ATOM 701 C C . TYR A 1 94 ? 9.652 -6.941 -3.330 1.00 94.25 94 TYR A C 1
ATOM 703 O O . TYR A 1 94 ? 10.155 -7.654 -4.194 1.00 94.25 94 TYR A O 1
ATOM 711 N N . THR A 1 95 ? 9.006 -5.815 -3.629 1.00 91.38 95 THR A N 1
ATOM 712 C CA . THR A 1 95 ? 8.865 -5.319 -5.007 1.00 91.38 95 THR A CA 1
ATOM 713 C C . THR A 1 95 ? 10.230 -5.005 -5.624 1.00 91.38 95 THR A C 1
ATOM 715 O O . THR A 1 95 ? 10.506 -5.409 -6.752 1.00 91.38 95 THR A O 1
ATOM 718 N N . GLY A 1 96 ? 11.141 -4.395 -4.858 1.00 90.38 96 GLY A N 1
ATOM 719 C CA . GLY A 1 96 ? 12.536 -4.199 -5.271 1.00 90.38 96 GLY A CA 1
ATOM 720 C C . GLY A 1 96 ? 13.286 -5.513 -5.534 1.00 90.38 96 GLY A C 1
ATOM 721 O O . GLY A 1 96 ? 14.033 -5.625 -6.504 1.00 90.38 96 GLY A O 1
ATOM 722 N N . LEU A 1 97 ? 13.046 -6.549 -4.726 1.00 92.19 97 LEU A N 1
ATOM 723 C CA . LEU A 1 97 ? 13.599 -7.886 -4.958 1.00 92.19 97 LEU A CA 1
ATOM 724 C C . LEU A 1 97 ? 13.047 -8.521 -6.244 1.00 92.19 97 LEU A C 1
ATOM 726 O O . LEU A 1 97 ? 13.799 -9.151 -6.989 1.00 92.19 97 LEU A O 1
ATOM 730 N N . LEU A 1 98 ? 11.752 -8.354 -6.525 1.00 92.81 98 LEU A N 1
ATOM 731 C CA . LEU A 1 98 ? 11.147 -8.816 -7.775 1.00 92.81 98 LEU A CA 1
ATOM 732 C C . LEU A 1 98 ? 11.736 -8.084 -8.982 1.00 92.81 98 LEU A C 1
ATOM 734 O O . LEU A 1 98 ? 12.066 -8.731 -9.974 1.00 92.81 98 LEU A O 1
ATOM 738 N N . ALA A 1 99 ? 11.926 -6.769 -8.889 1.00 89.62 99 ALA A N 1
ATOM 739 C CA . ALA A 1 99 ? 12.605 -5.981 -9.911 1.00 89.62 99 ALA A CA 1
ATOM 740 C C . ALA A 1 99 ? 14.031 -6.502 -10.175 1.00 89.62 99 ALA A C 1
ATOM 742 O O . ALA A 1 99 ? 14.409 -6.715 -11.330 1.00 89.62 99 ALA A O 1
ATOM 743 N N . TYR A 1 100 ? 14.780 -6.810 -9.111 1.00 89.62 100 TYR A N 1
ATOM 744 C CA . TYR A 1 100 ? 16.108 -7.417 -9.206 1.00 89.62 100 TYR A CA 1
ATOM 745 C C . TYR A 1 100 ? 16.102 -8.770 -9.916 1.00 89.62 100 TYR A C 1
ATOM 747 O O . TYR A 1 100 ? 16.910 -9.007 -10.816 1.00 89.62 100 TYR A O 1
ATOM 755 N N . ALA A 1 101 ? 15.152 -9.642 -9.575 1.00 94.25 101 ALA A N 1
ATOM 756 C CA . ALA A 1 101 ? 15.005 -10.938 -10.232 1.00 94.25 101 ALA A CA 1
ATOM 757 C C . ALA A 1 101 ? 14.719 -10.817 -11.744 1.00 94.25 101 ALA A C 1
ATOM 759 O O . ALA A 1 101 ? 15.067 -11.721 -12.501 1.00 94.25 101 ALA A O 1
ATOM 760 N N . HIS A 1 102 ? 14.139 -9.697 -12.187 1.00 92.94 102 HIS A N 1
ATOM 761 C CA . HIS A 1 102 ? 13.873 -9.392 -13.596 1.00 92.94 102 HIS A CA 1
ATOM 762 C C . HIS A 1 102 ? 14.974 -8.547 -14.263 1.00 92.94 102 HIS A C 1
ATOM 764 O O . HIS A 1 102 ? 14.785 -8.045 -15.368 1.00 92.94 102 HIS A O 1
ATOM 770 N N . GLY A 1 103 ? 16.144 -8.425 -13.628 1.00 89.50 103 GLY A N 1
ATOM 771 C CA . GLY A 1 103 ? 17.332 -7.800 -14.210 1.00 89.50 103 GLY A CA 1
ATOM 772 C C . GLY A 1 103 ? 17.461 -6.296 -13.968 1.00 89.50 103 GLY A C 1
ATOM 773 O O . GLY A 1 103 ? 18.418 -5.701 -14.461 1.00 89.50 103 GLY A O 1
ATOM 774 N N . MET A 1 104 ? 16.558 -5.674 -13.202 1.00 86.31 104 MET A N 1
ATOM 775 C CA . MET A 1 104 ? 16.759 -4.292 -12.763 1.00 86.31 104 MET A CA 1
ATOM 776 C C . MET A 1 104 ? 17.758 -4.261 -11.608 1.00 86.31 104 MET A C 1
ATOM 778 O O . MET A 1 104 ? 17.521 -4.831 -10.550 1.00 86.31 104 MET A O 1
ATOM 782 N N . THR A 1 105 ? 18.887 -3.586 -11.787 1.00 86.44 105 THR A N 1
ATOM 783 C CA . THR A 1 105 ? 19.910 -3.470 -10.742 1.00 86.44 105 THR A CA 1
ATOM 784 C C . THR A 1 105 ? 20.225 -2.012 -10.471 1.00 86.44 105 THR A C 1
ATOM 786 O O . THR A 1 105 ? 20.411 -1.243 -11.416 1.00 86.44 105 THR A O 1
ATOM 789 N N . THR A 1 106 ? 20.379 -1.669 -9.198 1.00 84.38 106 THR A N 1
ATOM 790 C CA . THR A 1 106 ? 20.903 -0.373 -8.763 1.00 84.38 106 THR A CA 1
ATOM 791 C C . THR A 1 106 ? 22.307 -0.599 -8.204 1.00 84.38 106 THR A C 1
ATOM 793 O O . THR A 1 106 ? 22.465 -1.443 -7.314 1.00 84.38 106 THR A O 1
ATOM 796 N N . PRO A 1 107 ? 23.343 0.078 -8.727 1.00 86.12 107 PRO A N 1
ATOM 797 C CA . PRO A 1 107 ? 24.675 0.046 -8.138 1.00 86.12 107 PRO A CA 1
ATOM 798 C C . PRO A 1 107 ? 24.642 0.419 -6.649 1.00 86.12 107 PRO A C 1
ATOM 800 O O . PRO A 1 107 ? 23.801 1.203 -6.198 1.00 86.12 107 PRO A O 1
ATOM 803 N N . LEU A 1 108 ? 25.561 -0.141 -5.860 1.00 83.62 108 LEU A N 1
ATOM 804 C CA . LEU A 1 108 ? 25.582 0.101 -4.414 1.00 83.62 108 LEU A CA 1
ATOM 805 C C . LEU A 1 108 ? 25.879 1.575 -4.096 1.00 83.62 108 LEU A C 1
ATOM 807 O O . LEU A 1 108 ? 25.378 2.103 -3.113 1.00 83.62 108 LEU A O 1
ATOM 811 N N . GLU A 1 109 ? 26.664 2.237 -4.941 1.00 83.06 109 GLU A N 1
ATOM 812 C CA . GLU A 1 109 ? 26.990 3.659 -4.859 1.00 83.06 109 GLU A CA 1
ATOM 813 C C . GLU A 1 109 ? 25.795 4.590 -5.120 1.00 83.06 109 GLU A C 1
ATOM 815 O O . GLU A 1 109 ? 25.786 5.711 -4.614 1.00 83.06 109 GLU A O 1
ATOM 820 N N . GLU A 1 110 ? 24.788 4.130 -5.870 1.00 81.50 110 GLU A N 1
ATOM 821 C CA . GLU A 1 110 ? 23.525 4.851 -6.094 1.00 81.50 110 GLU A CA 1
ATOM 822 C C . GLU A 1 110 ? 22.505 4.545 -4.985 1.00 81.50 110 GLU A C 1
ATOM 824 O O . GLU A 1 110 ? 21.637 5.360 -4.678 1.00 81.50 110 GLU A O 1
ATOM 829 N N . SER A 1 111 ? 22.647 3.394 -4.320 1.00 80.56 111 SER A N 1
ATOM 830 C CA . SER A 1 111 ? 21.788 2.988 -3.209 1.00 80.56 111 SER A CA 1
ATOM 831 C C . SER A 1 111 ? 22.092 3.816 -1.959 1.00 80.56 111 SER A C 1
ATOM 833 O O . SER A 1 111 ? 23.079 3.590 -1.258 1.00 80.56 111 SER A O 1
ATOM 835 N N . THR A 1 112 ? 21.215 4.764 -1.638 1.00 79.06 112 THR A N 1
ATOM 836 C CA . THR A 1 112 ? 21.371 5.647 -0.476 1.00 79.06 112 THR A CA 1
ATOM 837 C C . THR A 1 112 ? 20.187 5.561 0.485 1.00 79.06 112 THR A C 1
ATOM 839 O O . THR A 1 112 ? 19.089 5.139 0.131 1.00 79.06 112 THR A O 1
ATOM 842 N N . PHE A 1 113 ? 20.407 5.971 1.734 1.00 76.44 113 PHE A N 1
ATOM 843 C CA . PHE A 1 113 ? 19.360 6.113 2.740 1.00 76.44 113 PHE A CA 1
ATOM 844 C C . PHE A 1 113 ? 19.431 7.508 3.352 1.00 76.44 113 PHE A C 1
ATOM 846 O O . PHE A 1 113 ? 20.302 7.803 4.175 1.00 76.44 113 PHE A O 1
ATOM 853 N N . THR A 1 114 ? 18.489 8.370 2.975 1.00 71.94 114 THR A N 1
ATOM 854 C CA . THR A 1 114 ? 18.438 9.735 3.498 1.00 71.94 114 THR A CA 1
ATOM 855 C C . THR A 1 114 ? 17.554 9.797 4.736 1.00 71.94 114 THR A C 1
ATOM 857 O O . THR A 1 114 ? 16.329 9.903 4.668 1.00 71.94 114 THR A O 1
ATOM 860 N N . GLN A 1 115 ? 18.184 9.737 5.908 1.00 71.88 115 GLN A N 1
ATOM 861 C CA . GLN A 1 115 ? 17.485 9.938 7.175 1.00 71.88 115 GLN A CA 1
ATOM 862 C C . GLN A 1 115 ? 16.942 11.364 7.269 1.00 71.88 115 GLN A C 1
ATOM 864 O O . GLN A 1 115 ? 17.666 12.324 7.029 1.00 71.88 115 GLN A O 1
ATOM 869 N N . ARG A 1 116 ? 15.687 11.496 7.719 1.00 73.12 116 ARG A N 1
ATOM 870 C CA . ARG A 1 116 ? 15.011 12.788 7.952 1.00 73.12 116 ARG A CA 1
ATOM 871 C C . ARG A 1 116 ? 14.836 13.656 6.703 1.00 73.12 116 ARG A C 1
ATOM 873 O O . ARG A 1 116 ? 14.626 14.855 6.861 1.00 73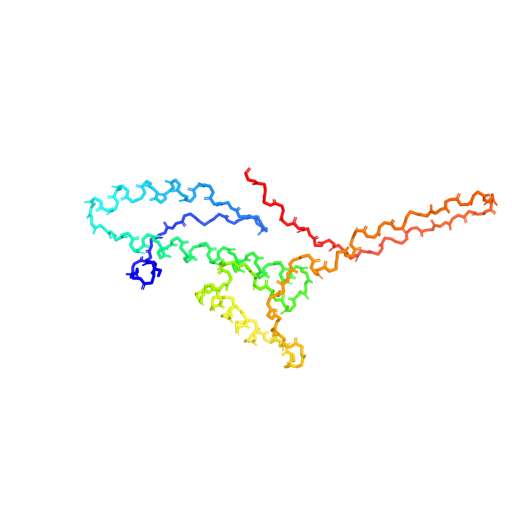.12 116 ARG A O 1
ATOM 880 N N . PHE A 1 117 ? 14.872 13.057 5.515 1.00 72.06 117 PHE A N 1
ATOM 881 C CA . PHE A 1 117 ? 14.532 13.761 4.285 1.00 72.06 117 PHE A CA 1
ATOM 882 C C . PHE A 1 117 ? 13.176 14.449 4.434 1.00 72.06 117 PHE A C 1
ATOM 884 O O . PHE A 1 117 ? 12.193 13.811 4.836 1.00 72.06 117 PHE A O 1
ATOM 891 N N . ARG A 1 118 ? 13.122 15.747 4.138 1.00 78.56 118 ARG A N 1
ATOM 892 C CA . ARG A 1 118 ? 11.867 16.493 4.170 1.00 78.56 118 ARG A CA 1
ATOM 893 C C . ARG A 1 118 ? 11.381 16.804 2.765 1.00 78.56 118 ARG A C 1
ATOM 895 O O . ARG A 1 118 ? 12.162 17.084 1.867 1.00 78.56 118 ARG A O 1
ATOM 902 N N . THR A 1 119 ? 10.066 16.781 2.571 1.00 74.06 119 THR A N 1
ATOM 903 C CA . THR A 1 119 ? 9.455 17.031 1.257 1.00 74.06 119 THR A CA 1
ATOM 904 C C . THR A 1 119 ? 9.708 18.448 0.739 1.00 74.06 119 THR A C 1
ATOM 906 O O . THR A 1 119 ? 9.679 18.657 -0.467 1.00 74.06 119 THR A O 1
ATOM 909 N N . ASP A 1 120 ? 9.973 19.417 1.621 1.00 78.38 120 ASP A N 1
ATOM 910 C CA . ASP A 1 120 ? 10.374 20.780 1.253 1.00 78.38 120 ASP A CA 1
ATOM 911 C C . ASP A 1 120 ? 11.828 20.889 0.758 1.00 78.38 120 ASP A C 1
ATOM 913 O O . ASP A 1 120 ? 12.184 21.914 0.182 1.00 78.38 120 ASP A O 1
ATOM 917 N N . GLU A 1 121 ? 12.645 19.839 0.909 1.00 77.00 121 GLU A N 1
ATOM 918 C CA . GLU A 1 121 ? 14.010 19.757 0.361 1.00 77.00 121 GLU A CA 1
ATOM 919 C C . GLU A 1 121 ? 14.032 19.251 -1.096 1.00 77.00 121 GLU A C 1
ATOM 921 O O . GLU A 1 121 ? 15.068 19.311 -1.759 1.00 77.00 121 GLU A O 1
ATOM 926 N N . VAL A 1 122 ? 12.896 18.778 -1.628 1.00 76.12 122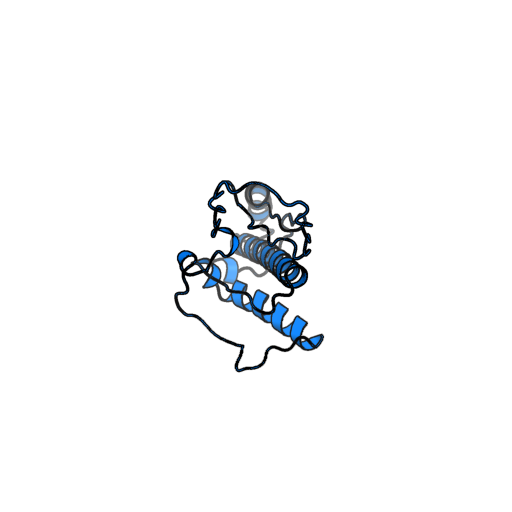 VAL A N 1
ATOM 927 C CA . VAL A 1 122 ? 12.784 18.337 -3.026 1.00 76.12 122 VAL A CA 1
ATOM 928 C C . VAL A 1 122 ? 12.838 19.551 -3.952 1.00 76.12 122 VAL A C 1
ATOM 930 O O . VAL A 1 122 ? 11.975 20.430 -3.905 1.00 76.12 122 VAL A O 1
ATOM 933 N N . HIS A 1 123 ? 13.828 19.582 -4.844 1.00 70.62 123 HIS A N 1
ATOM 934 C CA . HIS A 1 123 ? 13.920 20.617 -5.867 1.00 70.62 123 HIS A CA 1
ATOM 935 C C . HIS A 1 123 ? 12.799 20.453 -6.909 1.00 70.62 123 HIS A C 1
ATOM 937 O O . HIS A 1 123 ? 12.798 19.528 -7.720 1.00 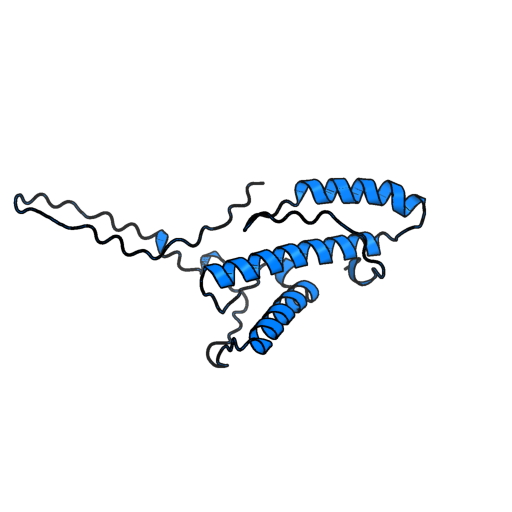70.62 123 HIS A O 1
ATOM 943 N N . ALA A 1 124 ? 11.822 21.362 -6.875 1.00 76.88 124 ALA A N 1
ATOM 944 C CA . ALA A 1 124 ? 10.691 21.384 -7.797 1.00 76.88 124 ALA A CA 1
ATOM 945 C C . ALA A 1 124 ? 11.058 22.121 -9.096 1.00 76.88 124 ALA A C 1
ATOM 947 O O . ALA A 1 124 ? 10.730 23.299 -9.255 1.00 76.88 124 ALA A O 1
ATOM 948 N N . ILE A 1 125 ? 11.708 21.413 -10.026 1.00 72.31 125 ILE A N 1
ATOM 949 C CA . ILE A 1 125 ? 12.195 21.948 -11.315 1.00 72.31 125 ILE A CA 1
ATOM 950 C C . ILE A 1 125 ? 11.132 22.724 -12.114 1.00 72.31 125 ILE A C 1
ATOM 952 O O . ILE A 1 125 ? 11.441 23.696 -12.790 1.00 72.31 125 ILE A O 1
ATOM 956 N N . TRP A 1 126 ? 9.853 22.355 -12.002 1.00 75.62 126 TRP A N 1
ATOM 957 C CA . TRP A 1 126 ? 8.755 22.989 -12.745 1.00 75.62 126 TRP A CA 1
ATOM 958 C C . TRP A 1 126 ? 8.304 24.337 -12.167 1.00 75.62 126 TRP A C 1
ATOM 960 O O . TRP A 1 126 ? 7.429 24.992 -12.737 1.00 75.62 126 TRP A O 1
ATOM 970 N N . ARG A 1 127 ? 8.834 24.748 -11.007 1.00 69.94 127 ARG A N 1
ATOM 971 C CA . ARG A 1 127 ? 8.453 26.015 -10.371 1.00 69.94 127 ARG A CA 1
ATOM 972 C C . ARG A 1 127 ? 9.284 27.205 -10.862 1.00 69.94 127 ARG A C 1
ATOM 974 O O . ARG A 1 127 ? 8.866 28.344 -10.652 1.00 69.94 127 ARG A O 1
ATOM 981 N N . GLU A 1 128 ? 10.414 26.968 -11.524 1.00 61.50 128 GLU A N 1
ATOM 982 C CA . GLU A 1 128 ? 11.240 28.028 -12.106 1.00 61.50 128 GLU A CA 1
ATOM 983 C C . GLU A 1 128 ? 10.627 28.507 -13.427 1.00 61.50 128 GLU A C 1
ATOM 985 O O . GLU A 1 128 ? 10.894 27.997 -14.510 1.00 61.50 128 GLU A O 1
ATOM 990 N N . LYS A 1 129 ? 9.745 29.504 -13.331 1.00 52.62 129 LYS A N 1
ATOM 991 C CA . LYS A 1 129 ? 9.269 30.261 -14.488 1.00 52.62 129 LYS A CA 1
ATOM 992 C C . LYS A 1 129 ? 10.211 31.449 -14.679 1.00 52.62 129 LYS A C 1
ATOM 994 O O . LYS A 1 129 ? 9.942 32.530 -14.157 1.00 52.62 129 LYS A O 1
ATOM 999 N N . GLU A 1 130 ? 11.309 31.272 -15.410 1.00 50.69 130 GLU A N 1
ATOM 1000 C CA . GLU A 1 130 ? 11.974 32.433 -16.005 1.00 50.69 130 GLU A CA 1
ATOM 1001 C C . GLU A 1 130 ? 10.978 33.061 -16.988 1.00 50.69 130 GLU A C 1
ATOM 1003 O O . GLU A 1 130 ? 10.720 32.538 -18.070 1.00 50.69 130 GLU A O 1
ATOM 1008 N N . MET A 1 131 ? 10.322 34.151 -16.579 1.00 47.25 131 MET A N 1
ATOM 1009 C CA . MET A 1 131 ? 9.555 34.965 -17.514 1.00 47.25 131 MET A CA 1
ATOM 1010 C C . MET A 1 131 ? 10.561 35.664 -18.431 1.00 47.25 131 MET A C 1
ATOM 1012 O O . MET A 1 131 ? 11.368 36.446 -17.920 1.00 47.25 131 MET A O 1
ATOM 1016 N N . PRO A 1 132 ? 10.530 35.438 -19.757 1.00 48.75 132 PRO A N 1
ATOM 1017 C CA . PRO A 1 132 ? 11.404 36.163 -20.660 1.00 48.75 132 PRO A CA 1
ATOM 1018 C C . PRO A 1 132 ? 11.074 37.648 -20.540 1.00 48.75 132 PRO A C 1
ATOM 1020 O O . PRO A 1 132 ? 9.944 38.072 -20.802 1.00 48.75 132 PRO A O 1
ATOM 1023 N N . VAL A 1 133 ? 12.055 38.446 -20.119 1.00 50.19 133 VAL A N 1
ATOM 1024 C CA . VAL A 1 133 ? 11.957 39.901 -20.200 1.00 50.19 133 VAL A CA 1
ATOM 1025 C C . VAL A 1 133 ? 11.909 40.232 -21.687 1.00 50.19 133 VAL A C 1
ATOM 1027 O O . VAL A 1 133 ? 12.909 40.130 -22.395 1.00 50.19 133 VAL A O 1
ATOM 1030 N N . LEU A 1 134 ? 10.713 40.559 -22.175 1.00 46.00 134 LEU A N 1
ATOM 1031 C CA . LEU A 1 134 ? 10.457 40.981 -23.547 1.00 46.00 134 LEU A CA 1
ATOM 1032 C C . LEU A 1 134 ? 11.126 42.347 -23.754 1.00 46.00 134 LEU A C 1
ATOM 1034 O O . LEU A 1 134 ? 10.516 43.401 -23.585 1.00 46.00 134 LEU A O 1
ATOM 1038 N N . ASN A 1 135 ? 12.421 42.335 -24.068 1.00 39.25 135 ASN A N 1
ATOM 1039 C CA . ASN A 1 135 ? 13.108 43.525 -24.538 1.00 39.25 135 ASN A CA 1
ATOM 1040 C C . ASN A 1 135 ? 12.630 43.792 -25.964 1.00 39.25 135 ASN A C 1
ATOM 1042 O O . ASN A 1 135 ? 12.970 43.076 -26.902 1.00 39.25 135 ASN A O 1
ATOM 1046 N N . ASN A 1 136 ? 11.802 44.827 -26.099 1.00 37.38 136 ASN A N 1
ATOM 1047 C CA . ASN A 1 136 ? 11.361 45.370 -27.374 1.00 37.38 136 ASN A CA 1
ATOM 1048 C C . ASN A 1 136 ? 12.570 45.823 -28.203 1.00 37.38 136 ASN A C 1
ATOM 1050 O O . ASN A 1 136 ? 12.992 46.975 -28.123 1.00 37.38 136 ASN A O 1
ATOM 1054 N N . THR A 1 137 ? 13.084 44.944 -29.054 1.00 40.22 137 THR A N 1
ATOM 1055 C CA . THR A 1 137 ? 13.825 45.340 -30.250 1.00 40.22 137 THR A CA 1
ATOM 1056 C C . THR A 1 137 ? 13.265 44.571 -31.434 1.00 40.22 137 THR A C 1
ATOM 1058 O O . THR A 1 137 ? 13.312 43.347 -31.488 1.00 40.22 137 THR A O 1
ATOM 1061 N N . HIS A 1 138 ? 12.652 45.342 -32.327 1.00 34.50 138 HIS A N 1
ATOM 1062 C CA . HIS A 1 138 ? 12.006 44.926 -33.560 1.00 34.50 138 HIS A CA 1
ATOM 1063 C C . HIS A 1 138 ? 12.906 44.087 -34.481 1.00 34.50 138 HIS A C 1
ATOM 1065 O O . HIS A 1 138 ? 14.111 44.313 -34.547 1.00 34.50 138 HIS A O 1
ATOM 1071 N N . SER A 1 139 ? 12.215 43.233 -35.250 1.00 31.73 139 SER A N 1
ATOM 1072 C CA . SER A 1 139 ? 12.593 42.584 -36.517 1.00 31.73 139 SER A CA 1
ATOM 1073 C C . SER A 1 139 ? 13.802 41.652 -36.480 1.00 31.73 139 SER A C 1
ATOM 1075 O O . SER A 1 139 ? 14.929 42.089 -36.660 1.00 31.73 139 SER A O 1
ATOM 1077 N N . ASP A 1 140 ? 13.557 40.353 -36.309 1.00 33.06 140 ASP A N 1
ATOM 1078 C CA . ASP A 1 140 ? 13.521 39.419 -37.440 1.00 33.06 140 ASP A CA 1
ATOM 1079 C C . ASP A 1 140 ? 12.886 38.088 -37.006 1.00 33.06 140 ASP A C 1
ATOM 1081 O O . ASP A 1 140 ? 12.821 37.749 -35.826 1.00 33.06 140 ASP A O 1
ATOM 1085 N N . ALA A 1 141 ? 12.260 37.423 -37.969 1.00 34.31 141 ALA A N 1
ATOM 1086 C CA . ALA A 1 141 ? 11.273 36.374 -37.778 1.00 34.31 141 ALA A CA 1
ATOM 1087 C C . ALA A 1 141 ? 11.849 35.015 -37.326 1.00 34.31 141 ALA A C 1
ATOM 1089 O O . ALA A 1 141 ? 13.035 34.745 -37.480 1.00 34.31 141 ALA A O 1
ATOM 1090 N N . ILE A 1 142 ? 10.909 34.159 -36.892 1.00 28.62 142 ILE A N 1
ATOM 1091 C CA . ILE A 1 142 ? 10.921 32.686 -36.758 1.00 28.62 142 ILE A CA 1
ATOM 1092 C C . ILE A 1 142 ? 11.817 32.054 -35.677 1.00 28.62 142 ILE A C 1
ATOM 1094 O O . ILE A 1 142 ? 12.871 31.496 -35.954 1.00 28.62 142 ILE A O 1
ATOM 1098 N N . ALA A 1 143 ? 11.299 32.027 -34.442 1.00 29.66 143 ALA A N 1
ATOM 1099 C CA . ALA A 1 143 ? 11.654 31.008 -33.455 1.00 29.66 143 ALA A CA 1
ATOM 1100 C C . ALA A 1 143 ? 10.691 29.817 -33.598 1.00 29.66 143 ALA A C 1
ATOM 1102 O O . ALA A 1 143 ? 9.509 29.912 -33.258 1.00 29.66 143 ALA A O 1
ATOM 1103 N N . GLU A 1 144 ? 11.198 28.713 -34.142 1.00 28.14 144 GLU A N 1
ATOM 1104 C CA . GLU A 1 144 ? 10.557 27.403 -34.070 1.00 28.14 144 GLU A CA 1
ATOM 1105 C C . GLU A 1 144 ? 10.573 26.923 -32.614 1.00 28.14 144 GLU A C 1
ATOM 1107 O O . GLU A 1 144 ? 11.622 26.838 -31.975 1.00 28.14 144 GLU A O 1
ATOM 1112 N N . VAL A 1 145 ? 9.391 26.630 -32.078 1.00 35.25 145 VAL A N 1
ATOM 1113 C CA . VAL A 1 145 ? 9.237 25.976 -30.778 1.00 35.25 145 VAL A CA 1
ATOM 1114 C C . VAL A 1 145 ? 9.425 24.481 -31.011 1.00 35.25 145 VAL A C 1
ATOM 1116 O O . VAL A 1 145 ? 8.507 23.797 -31.460 1.00 35.25 145 VAL A O 1
ATOM 1119 N N . SER A 1 146 ? 10.635 23.995 -30.732 1.00 31.52 146 SER A N 1
ATOM 1120 C CA . SER A 1 146 ? 10.892 22.570 -30.522 1.00 31.52 146 SER A CA 1
ATOM 1121 C C . SER A 1 146 ? 10.151 22.150 -29.258 1.00 31.52 146 SER A C 1
ATOM 1123 O O . SER A 1 146 ? 10.493 22.571 -28.152 1.00 31.52 146 SER A O 1
ATOM 1125 N N . ILE A 1 147 ? 9.080 21.383 -29.432 1.00 35.28 147 ILE A N 1
ATOM 1126 C CA . ILE A 1 147 ? 8.406 20.694 -28.338 1.00 35.28 147 ILE A CA 1
ATOM 1127 C C . ILE A 1 147 ? 9.238 19.437 -28.089 1.00 35.28 147 ILE A C 1
ATOM 1129 O O . ILE A 1 147 ? 8.961 18.389 -28.663 1.00 35.28 147 ILE A O 1
ATOM 1133 N N . ASP A 1 148 ? 10.293 19.560 -27.286 1.00 34.34 148 ASP A N 1
ATOM 1134 C CA . ASP A 1 148 ? 10.976 18.385 -26.758 1.00 34.34 148 ASP A CA 1
ATOM 1135 C C . ASP A 1 148 ? 10.053 17.727 -25.725 1.00 34.34 148 ASP A C 1
ATOM 1137 O O . ASP A 1 148 ? 9.831 18.213 -24.613 1.00 34.34 148 ASP A O 1
ATOM 1141 N N . GLU A 1 149 ? 9.440 16.633 -26.166 1.00 33.88 149 GLU A N 1
ATOM 1142 C CA . GLU A 1 149 ? 8.630 15.716 -25.381 1.00 33.88 149 GLU A CA 1
ATOM 1143 C C . GLU A 1 149 ? 9.486 15.058 -24.288 1.00 33.88 149 GLU A C 1
ATOM 1145 O O . GLU A 1 149 ? 10.145 14.047 -24.503 1.00 33.88 149 GLU A O 1
ATOM 1150 N N . ALA A 1 150 ? 9.427 15.601 -23.074 1.00 37.66 150 ALA A N 1
ATOM 1151 C CA . ALA A 1 150 ? 9.680 14.848 -21.848 1.00 37.66 150 ALA A CA 1
ATOM 1152 C C . ALA A 1 150 ? 8.534 15.132 -20.870 1.00 37.66 150 ALA A C 1
ATOM 1154 O O . ALA A 1 150 ? 8.596 15.951 -19.955 1.00 37.66 150 ALA A O 1
ATOM 1155 N N . SER A 1 151 ? 7.423 14.475 -21.184 1.00 39.25 151 SER A N 1
ATOM 1156 C CA . SER A 1 151 ? 6.161 14.426 -20.460 1.00 39.25 151 SER A CA 1
ATOM 1157 C C . SER A 1 151 ? 6.333 14.056 -18.975 1.00 39.25 151 SER A C 1
ATOM 1159 O O . SER A 1 151 ? 6.583 12.907 -18.638 1.00 39.25 151 SER A O 1
ATOM 1161 N N . MET A 1 152 ? 6.080 15.040 -18.108 1.00 37.62 152 MET A N 1
ATOM 1162 C CA . MET A 1 152 ? 5.045 15.018 -17.057 1.00 37.62 152 MET A CA 1
ATOM 1163 C C . MET A 1 152 ? 5.073 13.884 -16.012 1.00 37.62 152 MET A C 1
ATOM 1165 O O . MET A 1 152 ? 4.345 12.903 -16.125 1.00 37.62 152 MET A O 1
ATOM 1169 N N . ALA A 1 153 ? 5.726 14.132 -14.873 1.00 35.94 153 ALA A N 1
ATOM 1170 C CA . ALA A 1 153 ? 5.280 13.561 -13.601 1.00 35.94 153 ALA A CA 1
ATOM 1171 C C . ALA A 1 153 ? 4.136 14.429 -13.046 1.00 35.94 153 ALA A C 1
ATOM 1173 O O . ALA A 1 153 ? 4.337 15.595 -12.704 1.00 35.94 153 ALA A O 1
ATOM 1174 N N . THR A 1 154 ? 2.920 13.888 -12.985 1.00 30.02 154 THR A N 1
ATOM 1175 C CA . THR A 1 154 ? 1.768 14.546 -12.347 1.00 30.02 154 THR A CA 1
ATOM 1176 C C . THR A 1 154 ? 1.808 14.258 -10.842 1.00 30.02 154 THR A C 1
ATOM 1178 O O . THR A 1 154 ? 1.718 13.091 -10.461 1.00 30.02 154 THR A O 1
ATOM 1181 N N . PRO A 1 155 ? 1.933 15.261 -9.953 1.00 30.05 155 PRO A N 1
ATOM 1182 C CA . PRO A 1 155 ? 1.787 15.022 -8.525 1.00 30.05 155 PRO A CA 1
ATOM 1183 C C . PRO A 1 155 ? 0.322 14.704 -8.222 1.00 30.05 155 PRO A C 1
ATOM 1185 O O . PRO A 1 155 ? -0.570 15.481 -8.566 1.00 30.05 155 PRO A O 1
ATOM 1188 N N . ILE A 1 156 ? 0.084 13.566 -7.573 1.00 29.38 156 ILE A N 1
ATOM 1189 C CA . ILE A 1 156 ? -1.230 13.189 -7.053 1.00 29.38 156 ILE A CA 1
ATOM 1190 C C . ILE A 1 156 ? -1.583 14.184 -5.942 1.00 29.38 156 ILE A C 1
ATOM 1192 O O . ILE A 1 156 ? -0.973 14.187 -4.872 1.00 29.38 156 ILE A O 1
ATOM 1196 N N . VAL A 1 157 ? -2.549 15.059 -6.215 1.00 25.70 157 VAL A N 1
ATOM 1197 C CA . VAL A 1 157 ? -3.180 15.912 -5.206 1.00 25.70 157 VAL A CA 1
ATOM 1198 C C . VAL A 1 157 ? -4.300 15.092 -4.581 1.00 25.70 157 VAL A C 1
ATOM 1200 O O . VAL A 1 157 ? -5.291 14.794 -5.240 1.00 25.70 157 VAL A O 1
ATOM 1203 N N . ILE A 1 158 ? -4.121 14.693 -3.323 1.00 25.11 158 ILE A N 1
ATOM 1204 C CA . ILE A 1 158 ? -5.201 14.107 -2.529 1.00 25.11 158 ILE A CA 1
ATOM 1205 C C . ILE A 1 158 ? -5.952 15.280 -1.903 1.00 25.11 158 ILE A C 1
ATOM 1207 O O . ILE A 1 158 ? -5.508 15.838 -0.897 1.00 25.11 158 ILE A O 1
ATOM 1211 N N . ASP A 1 159 ? -7.050 15.684 -2.535 1.00 24.78 159 ASP A N 1
ATOM 1212 C CA . ASP A 1 159 ? -8.028 16.555 -1.889 1.00 24.78 159 ASP A CA 1
ATOM 1213 C C . ASP A 1 159 ? -8.781 15.741 -0.823 1.00 24.78 159 ASP A C 1
ATOM 1215 O O . ASP A 1 159 ? -9.172 14.593 -1.058 1.00 24.78 159 ASP A O 1
ATOM 1219 N N . TYR A 1 160 ? -8.909 16.330 0.369 1.00 41.44 160 TYR A N 1
ATOM 1220 C CA . TYR A 1 160 ? -9.616 15.761 1.523 1.00 41.44 160 TYR A CA 1
ATOM 1221 C C . TYR A 1 160 ? -11.136 15.767 1.342 1.00 41.44 160 TYR A C 1
ATOM 1223 O O . TYR A 1 160 ? -11.661 16.750 0.769 1.00 41.44 160 TYR A O 1
#

InterPro domains:
  IPR000905 Gcp-like domain [PF00814] (2-87)
  IPR000905 Gcp-like domain [PTHR11735] (2-86)
  IPR043129 ATPase, nucleotide binding domain [SSF53067] (30-90)